Protein AF-A0A7K4CXA3-F1 (afdb_monomer)

Secondary structure (DSSP, 8-state):
-----------SHHHHHHS-HHHHHHHHHHHTTPPPPHHHHHHHHHHHHHHT--IIIIIHHHHTTSTT--HHHHHHHHHHHHHTTPPPPPHHHHHHTT---S--S-S----S------

Foldseek 3Di:
DPQQQAQPPPPDPVVLVLDWVLLNVLLVCLVVQHDDDPLSLLLNLLVCVVLRHRLLPPSLSSNPSHPPDDNVVSSVSSCVSNVVSPHHDDPVVCVVVVSHPPDTPDPDDDPPDRPRPD

Solvent-accessible surface area (backbone atoms only — not comparable to full-atom values): 7284 Å² total; per-residue (Å²): 124,85,71,71,70,69,43,84,67,69,95,45,75,74,52,47,75,71,46,57,58,44,54,41,50,51,55,50,34,27,76,69,33,41,84,71,53,72,68,53,50,52,36,51,50,19,40,43,47,73,76,26,42,46,62,77,63,60,51,44,60,47,45,63,51,25,87,83,57,45,73,72,59,50,51,51,53,50,47,50,40,58,75,68,59,47,72,48,74,53,72,69,56,30,49,77,68,69,54,44,83,83,77,61,97,65,96,73,92,72,86,91,74,77,82,78,80,127

Radius of gyration: 13.85 Å; Cα contacts (8 Å, |Δi|>4): 117; chains: 1; bounding box: 33×38×26 Å

Structure (mmCIF, N/CA/C/O backbone):
data_AF-A0A7K4CXA3-F1
#
_entry.id   AF-A0A7K4CXA3-F1
#
loop_
_atom_site.group_PDB
_atom_site.id
_atom_site.type_symbol
_atom_site.label_atom_id
_atom_site.label_alt_id
_atom_site.label_comp_id
_atom_site.label_asym_id
_atom_site.label_entity_id
_atom_site.label_seq_id
_atom_site.pdbx_PDB_ins_code
_atom_site.Cartn_x
_atom_site.Cartn_y
_atom_site.Cartn_z
_atom_site.occupancy
_atom_site.B_iso_or_equiv
_atom_site.auth_seq_id
_atom_site.auth_comp_id
_atom_site.auth_asym_id
_atom_site.auth_atom_id
_atom_site.pdbx_PDB_model_num
ATOM 1 N N . PHE A 1 1 ? 1.269 -24.468 4.845 1.00 37.50 1 PHE A N 1
ATOM 2 C CA . PHE A 1 1 ? 0.328 -24.097 5.929 1.00 37.50 1 PHE A CA 1
ATOM 3 C C . PHE A 1 1 ? -0.925 -23.542 5.283 1.00 37.50 1 PHE A C 1
ATOM 5 O O . PHE A 1 1 ? -0.758 -22.999 4.196 1.00 37.50 1 PHE A O 1
ATOM 12 N N . PRO A 1 2 ? -2.142 -23.773 5.823 1.00 31.55 2 PRO A N 1
ATOM 13 C CA . PRO A 1 2 ? -3.367 -23.499 5.078 1.00 31.55 2 PRO A CA 1
ATOM 14 C C . PRO A 1 2 ? -3.312 -22.049 4.619 1.00 31.55 2 PRO A C 1
ATOM 16 O O . PRO A 1 2 ? -3.103 -21.160 5.446 1.00 31.55 2 PRO A O 1
ATOM 19 N N . ALA A 1 3 ? -3.367 -21.855 3.299 1.00 38.44 3 ALA A N 1
ATOM 20 C CA . ALA A 1 3 ? -3.387 -20.535 2.698 1.00 38.44 3 ALA A CA 1
ATOM 21 C C . ALA A 1 3 ? -4.431 -19.723 3.465 1.00 38.44 3 ALA A C 1
ATOM 23 O O . ALA A 1 3 ? -5.550 -20.211 3.663 1.00 38.44 3 ALA A O 1
ATOM 24 N N . ALA A 1 4 ? -4.046 -18.543 3.965 1.00 38.09 4 ALA A N 1
ATOM 25 C CA . ALA A 1 4 ? -5.027 -17.598 4.477 1.00 38.09 4 ALA A CA 1
ATOM 26 C C . ALA A 1 4 ? -6.167 -17.540 3.446 1.00 38.09 4 ALA A C 1
ATOM 28 O O . ALA A 1 4 ? -5.862 -17.581 2.250 1.00 38.09 4 ALA A O 1
ATOM 29 N N . PRO A 1 5 ? -7.444 -17.579 3.874 1.00 36.78 5 PRO A N 1
ATOM 30 C CA . PRO A 1 5 ? -8.566 -17.684 2.951 1.00 36.78 5 PRO A CA 1
ATOM 31 C C . PRO A 1 5 ? -8.376 -16.644 1.852 1.00 36.78 5 PRO A C 1
ATOM 33 O O . PRO A 1 5 ? -8.318 -15.454 2.153 1.00 36.78 5 PRO A O 1
ATOM 36 N N . ARG A 1 6 ? -8.170 -17.123 0.619 1.00 43.09 6 ARG A N 1
ATOM 37 C CA . ARG A 1 6 ? -7.862 -16.289 -0.541 1.00 43.09 6 ARG A CA 1
ATOM 38 C C . ARG A 1 6 ? -9.089 -15.435 -0.795 1.00 43.09 6 ARG A C 1
ATOM 40 O O . ARG A 1 6 ? -10.058 -15.909 -1.384 1.00 43.09 6 ARG A O 1
ATOM 47 N N . VAL A 1 7 ? -9.096 -14.208 -0.289 1.00 45.50 7 VAL A N 1
ATOM 48 C CA . VAL A 1 7 ? -10.134 -13.265 -0.673 1.00 45.50 7 VAL A CA 1
ATOM 49 C C . VAL A 1 7 ? -9.730 -12.779 -2.055 1.00 45.50 7 VAL A C 1
ATOM 51 O O . VAL A 1 7 ? -8.779 -12.014 -2.197 1.00 45.50 7 VAL A O 1
ATOM 54 N N . ALA A 1 8 ? -10.436 -13.251 -3.080 1.00 45.94 8 ALA A N 1
ATOM 55 C CA . ALA A 1 8 ? -10.416 -12.626 -4.392 1.00 45.94 8 ALA A CA 1
ATOM 56 C C . ALA A 1 8 ? -11.136 -11.276 -4.266 1.00 45.94 8 ALA A C 1
ATOM 58 O O . ALA A 1 8 ? -12.315 -11.151 -4.588 1.00 45.94 8 ALA A O 1
ATOM 59 N N . VAL A 1 9 ? -10.462 -10.277 -3.692 1.00 51.72 9 VAL A N 1
ATOM 60 C CA . VAL A 1 9 ? -10.944 -8.902 -3.782 1.00 51.72 9 VAL A CA 1
ATOM 61 C C . VAL A 1 9 ? -10.686 -8.481 -5.220 1.00 51.72 9 VAL A C 1
ATOM 63 O O . VAL A 1 9 ? -9.547 -8.543 -5.679 1.00 51.72 9 VAL A O 1
ATOM 66 N N . ALA A 1 10 ? -11.747 -8.136 -5.945 1.00 53.78 10 ALA A N 1
ATOM 67 C CA . ALA A 1 10 ? -11.623 -7.646 -7.305 1.00 53.78 10 ALA A CA 1
ATOM 68 C C . ALA A 1 10 ? -10.679 -6.434 -7.309 1.00 53.78 10 ALA A C 1
ATOM 70 O O . ALA A 1 10 ? -10.907 -5.450 -6.598 1.00 53.78 10 ALA A O 1
ATOM 71 N N . ASP A 1 11 ? -9.587 -6.550 -8.064 1.00 60.84 11 ASP A N 1
ATOM 72 C CA . ASP A 1 11 ? -8.535 -5.541 -8.152 1.00 60.84 11 ASP A CA 1
ATOM 73 C C . ASP A 1 11 ? -8.946 -4.413 -9.111 1.00 60.84 11 ASP A C 1
ATOM 75 O O . ASP A 1 11 ? -8.323 -4.169 -10.142 1.00 60.84 11 ASP A O 1
ATOM 79 N N . ASP A 1 12 ? -10.088 -3.792 -8.816 1.00 62.03 12 ASP A N 1
ATOM 80 C CA . ASP A 1 12 ? -10.738 -2.793 -9.654 1.00 62.03 12 ASP A CA 1
ATOM 81 C C . ASP A 1 12 ? -10.868 -1.428 -8.957 1.00 62.03 12 ASP A C 1
ATOM 83 O O . ASP A 1 12 ? -10.724 -1.271 -7.740 1.00 62.03 12 ASP A O 1
ATOM 87 N N . ILE A 1 13 ? -11.153 -0.405 -9.766 1.00 57.62 13 ILE A N 1
ATOM 88 C CA . ILE A 1 13 ? -11.287 0.988 -9.320 1.00 57.62 13 ILE A CA 1
ATOM 89 C C . ILE A 1 13 ? -12.401 1.152 -8.270 1.00 57.62 13 ILE A C 1
ATOM 91 O O . ILE A 1 13 ? -12.294 2.020 -7.400 1.00 57.62 13 ILE A O 1
ATOM 95 N N . ALA A 1 14 ? -13.465 0.342 -8.307 1.00 60.78 14 ALA A N 1
ATOM 96 C CA . ALA A 1 14 ? -14.557 0.447 -7.340 1.00 60.78 14 ALA A CA 1
ATOM 97 C C . ALA A 1 14 ? -14.100 0.016 -5.937 1.00 60.78 14 ALA A C 1
ATOM 99 O O . ALA A 1 14 ? -14.485 0.645 -4.945 1.00 60.78 14 ALA A O 1
ATOM 100 N N . THR A 1 15 ? -13.209 -0.973 -5.851 1.00 63.62 15 THR A N 1
ATOM 101 C CA . THR A 1 15 ? -12.567 -1.385 -4.596 1.00 63.62 15 THR A CA 1
ATOM 102 C C . THR A 1 15 ? -11.716 -0.267 -3.985 1.00 63.62 15 THR A C 1
ATOM 104 O O . THR A 1 15 ? -11.771 -0.043 -2.772 1.00 63.62 15 THR A O 1
ATOM 107 N N . TYR A 1 16 ? -10.993 0.509 -4.797 1.00 64.56 16 TYR A N 1
ATOM 108 C CA . TYR A 1 16 ? -10.158 1.613 -4.304 1.00 64.56 16 TYR A CA 1
ATOM 109 C C . TYR A 1 16 ? -10.945 2.715 -3.592 1.00 64.56 16 TYR A C 1
ATOM 111 O O . TYR A 1 16 ? -10.478 3.247 -2.583 1.00 64.56 1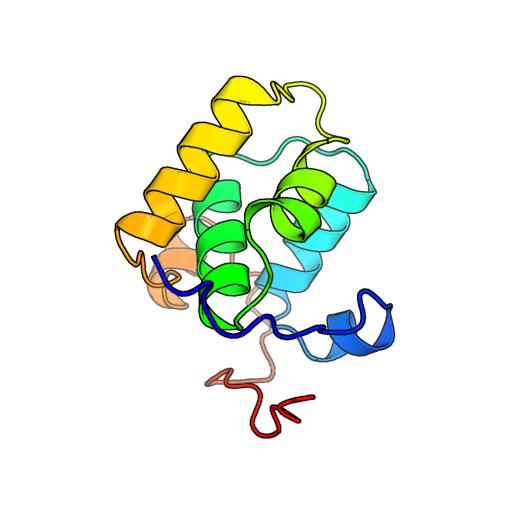6 TYR A O 1
ATOM 119 N N . PHE A 1 17 ? -12.151 3.038 -4.067 1.00 65.69 17 PHE A N 1
ATOM 120 C CA . PHE A 1 17 ? -13.016 4.031 -3.418 1.00 65.69 17 PHE A CA 1
ATOM 121 C C . PHE A 1 17 ? -13.553 3.570 -2.060 1.00 65.69 17 PHE A C 1
ATOM 123 O O . PHE A 1 17 ? -14.012 4.393 -1.263 1.00 65.69 17 PHE A O 1
ATOM 130 N N . MET A 1 18 ? -13.492 2.269 -1.772 1.00 71.75 18 MET A N 1
ATOM 131 C CA . MET A 1 18 ? -13.847 1.747 -0.459 1.00 71.75 18 MET A CA 1
ATOM 132 C C . MET A 1 18 ? -12.707 1.904 0.549 1.00 71.75 18 MET A C 1
ATOM 134 O O . MET A 1 18 ? -12.984 1.950 1.748 1.00 71.75 18 MET A O 1
ATOM 138 N N . PHE A 1 19 ? -11.453 2.025 0.104 1.00 78.69 19 PHE A N 1
ATOM 139 C CA . PHE A 1 19 ? -10.303 2.092 0.998 1.00 78.69 19 PHE A CA 1
ATOM 140 C C . PHE A 1 19 ? -10.145 3.434 1.719 1.00 78.69 19 PHE A C 1
ATOM 142 O O . PHE A 1 19 ? -10.594 4.481 1.247 1.00 78.69 19 PHE A O 1
ATOM 149 N N . PRO A 1 20 ? -9.471 3.436 2.887 1.00 85.06 20 PRO A N 1
ATOM 150 C CA . PRO A 1 20 ? -9.026 4.671 3.512 1.00 85.06 20 PRO A CA 1
ATOM 151 C C . PRO A 1 20 ? -8.181 5.505 2.537 1.00 85.06 20 PRO A C 1
ATOM 153 O O . PRO A 1 20 ? -7.372 4.942 1.796 1.00 85.06 20 PRO A O 1
ATOM 156 N N . PRO A 1 21 ? -8.269 6.844 2.585 1.00 86.62 21 PRO A N 1
ATOM 157 C CA . PRO A 1 21 ? -7.549 7.708 1.653 1.00 86.62 21 PRO A CA 1
ATOM 158 C C . PRO A 1 21 ? -6.027 7.548 1.756 1.00 86.62 21 PRO A C 1
ATOM 160 O O . PRO A 1 21 ? -5.339 7.691 0.757 1.00 86.62 21 PRO A O 1
ATOM 163 N N . CYS A 1 22 ? -5.488 7.191 2.929 1.00 88.75 22 CYS A N 1
ATOM 164 C CA . CYS A 1 22 ? -4.065 6.869 3.072 1.00 88.75 22 CYS A CA 1
ATOM 165 C C . CYS A 1 22 ? -3.649 5.643 2.248 1.00 88.75 22 CYS A C 1
ATOM 167 O O . CYS A 1 22 ? -2.569 5.639 1.679 1.00 88.75 22 CYS A O 1
ATOM 169 N N . VAL A 1 23 ? -4.500 4.619 2.150 1.00 87.81 23 VAL A N 1
ATOM 170 C CA . VAL A 1 23 ? -4.225 3.435 1.325 1.00 87.81 23 VAL A CA 1
ATOM 171 C C . VAL A 1 23 ? -4.410 3.769 -0.150 1.00 87.81 23 VAL A C 1
ATOM 173 O O . VAL A 1 23 ? -3.556 3.418 -0.951 1.00 87.81 23 VAL A O 1
ATOM 176 N N . ALA A 1 24 ? -5.467 4.505 -0.504 1.00 85.31 24 ALA A N 1
ATOM 177 C CA . ALA A 1 24 ? -5.712 4.918 -1.886 1.00 85.31 24 ALA A CA 1
ATOM 178 C C . ALA A 1 24 ? -4.556 5.757 -2.465 1.00 85.31 24 ALA A C 1
ATOM 180 O O . ALA A 1 24 ? -4.174 5.562 -3.615 1.00 85.31 24 ALA A O 1
ATOM 181 N N . VAL A 1 25 ? -3.963 6.650 -1.661 1.00 88.19 25 VAL A N 1
ATOM 182 C CA . VAL A 1 25 ? -2.773 7.417 -2.061 1.00 88.19 25 VAL A CA 1
ATOM 183 C C . VAL A 1 25 ? -1.597 6.487 -2.356 1.00 88.19 25 VAL A C 1
ATOM 185 O O . VAL A 1 25 ? -1.018 6.594 -3.432 1.00 88.19 25 VAL A O 1
ATOM 188 N N . LEU A 1 26 ? -1.290 5.548 -1.452 1.00 89.19 26 LEU A N 1
ATOM 189 C CA . LEU A 1 26 ? -0.179 4.605 -1.629 1.00 89.19 26 LEU A CA 1
ATOM 190 C C . LEU A 1 26 ? -0.381 3.682 -2.832 1.00 89.19 26 LEU A C 1
ATOM 192 O O . LEU A 1 26 ? 0.547 3.488 -3.607 1.00 89.19 26 LEU A O 1
ATOM 196 N N . MET A 1 27 ? -1.597 3.169 -3.033 1.00 86.38 27 MET A N 1
ATOM 197 C CA . MET A 1 27 ? -1.937 2.379 -4.221 1.00 86.38 27 MET A CA 1
ATOM 198 C C . MET A 1 27 ? -1.756 3.203 -5.499 1.00 86.38 27 MET A C 1
ATOM 200 O O . MET A 1 27 ? -1.173 2.724 -6.464 1.00 86.38 27 MET A O 1
ATOM 204 N N . GLY A 1 28 ? -2.166 4.474 -5.483 1.00 85.06 28 GLY A N 1
ATOM 205 C CA . GLY A 1 28 ? -1.925 5.383 -6.598 1.00 85.06 28 GLY A CA 1
ATOM 206 C C . GLY A 1 28 ? -0.435 5.634 -6.861 1.00 85.06 28 GLY A C 1
ATOM 207 O O . GLY A 1 28 ? -0.046 5.756 -8.017 1.00 85.06 28 GLY A O 1
ATOM 208 N N . CYS A 1 29 ? 0.399 5.721 -5.821 1.00 87.31 29 CYS A N 1
ATOM 209 C CA . CYS A 1 29 ? 1.857 5.815 -5.960 1.00 87.31 29 CYS A CA 1
ATOM 210 C C . CYS A 1 29 ? 2.433 4.554 -6.621 1.00 87.31 29 CYS A C 1
ATOM 212 O O . CYS A 1 29 ? 3.194 4.680 -7.578 1.00 87.31 29 CYS A O 1
ATOM 214 N N . CYS A 1 30 ? 2.006 3.360 -6.189 1.00 86.56 30 CYS A N 1
ATOM 215 C CA . CYS A 1 30 ? 2.374 2.095 -6.832 1.00 86.56 30 CYS A CA 1
ATOM 216 C C . CYS A 1 30 ? 2.005 2.090 -8.324 1.00 86.56 30 CYS A C 1
ATOM 218 O O . CYS A 1 30 ? 2.840 1.768 -9.165 1.00 86.56 30 CYS A O 1
ATOM 220 N N . ASP A 1 31 ? 0.782 2.514 -8.657 1.00 84.06 31 ASP A N 1
ATOM 221 C CA . ASP A 1 31 ? 0.271 2.538 -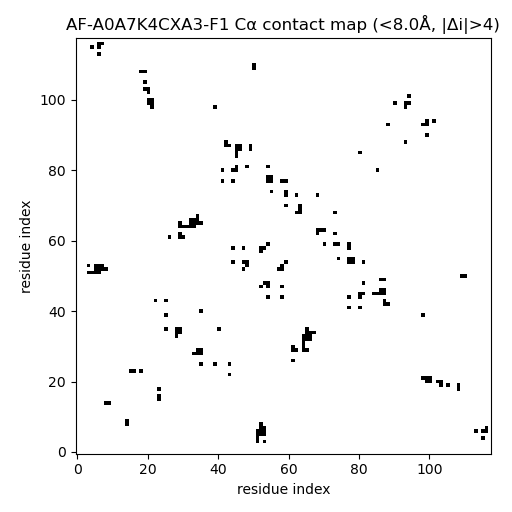10.037 1.00 84.06 31 ASP A CA 1
ATOM 222 C C . ASP A 1 31 ? 1.028 3.528 -10.938 1.00 84.06 31 ASP A C 1
ATOM 224 O O . ASP A 1 31 ? 1.109 3.340 -12.151 1.00 84.06 31 ASP A O 1
ATOM 228 N N . ARG A 1 32 ? 1.607 4.582 -10.352 1.00 86.19 32 ARG A N 1
ATOM 229 C CA . ARG A 1 32 ? 2.464 5.547 -11.057 1.00 86.19 32 ARG A CA 1
ATOM 230 C C . ARG A 1 32 ? 3.935 5.124 -11.113 1.00 86.19 32 ARG A C 1
ATOM 232 O O . ARG A 1 32 ? 4.727 5.835 -11.729 1.00 86.19 32 ARG A O 1
ATOM 239 N N . GLY A 1 33 ? 4.307 4.004 -10.490 1.00 87.06 33 GLY A N 1
ATOM 240 C CA . GLY A 1 33 ? 5.702 3.577 -10.365 1.00 87.06 33 GLY A CA 1
ATOM 241 C C . GLY A 1 33 ? 6.539 4.513 -9.487 1.00 87.06 33 GLY A C 1
ATOM 242 O O . GLY A 1 33 ? 7.739 4.672 -9.703 1.00 87.06 33 GLY A O 1
ATOM 243 N N . GLU A 1 34 ? 5.910 5.185 -8.520 1.00 88.12 34 GLU A N 1
ATOM 244 C CA . GLU A 1 34 ? 6.613 6.038 -7.564 1.00 88.12 34 GLU A CA 1
ATOM 245 C C . GLU A 1 34 ? 7.317 5.192 -6.498 1.00 88.12 34 GLU A C 1
ATOM 247 O O . GLU A 1 34 ? 6.864 4.111 -6.117 1.00 88.12 34 GLU A O 1
ATOM 252 N N . HIS A 1 35 ? 8.438 5.705 -5.992 1.00 88.38 35 HIS A N 1
ATOM 253 C CA . HIS A 1 35 ? 9.143 5.085 -4.880 1.00 88.38 35 HIS A CA 1
ATOM 254 C C . HIS A 1 35 ? 8.310 5.201 -3.598 1.00 88.38 35 HIS A C 1
ATOM 256 O O . HIS A 1 35 ? 7.926 6.305 -3.213 1.00 88.38 35 HIS A O 1
ATOM 262 N N . LEU A 1 36 ? 8.078 4.069 -2.929 1.00 88.69 36 LEU A N 1
ATOM 263 C CA . LEU A 1 36 ? 7.540 4.038 -1.572 1.00 88.69 36 LEU A CA 1
ATOM 264 C C . LEU A 1 36 ? 8.650 3.793 -0.554 1.00 88.69 36 LEU A C 1
ATOM 266 O O . LEU A 1 36 ? 9.473 2.887 -0.716 1.00 88.69 36 LEU A O 1
ATOM 270 N N . GLU A 1 37 ? 8.610 4.537 0.543 1.00 90.12 37 GLU A N 1
ATOM 271 C CA . GLU A 1 37 ? 9.488 4.342 1.689 1.00 90.12 37 GLU A CA 1
ATOM 272 C C . GLU A 1 37 ? 9.194 3.014 2.403 1.00 90.12 37 GLU A C 1
ATOM 274 O O . GLU A 1 37 ? 8.094 2.454 2.332 1.00 90.12 37 GLU A O 1
ATOM 279 N N . HIS A 1 38 ? 10.173 2.509 3.158 1.00 87.88 38 HIS A N 1
ATOM 280 C CA . HIS A 1 38 ? 10.045 1.237 3.881 1.00 87.88 38 HIS A CA 1
ATOM 281 C C . HIS A 1 38 ? 8.770 1.171 4.741 1.00 87.88 38 HIS A C 1
ATOM 283 O O . HIS A 1 38 ? 8.039 0.178 4.728 1.00 87.88 38 HIS A O 1
ATOM 289 N N . ASP A 1 39 ? 8.463 2.249 5.465 1.00 88.88 39 ASP A N 1
ATOM 290 C CA . ASP 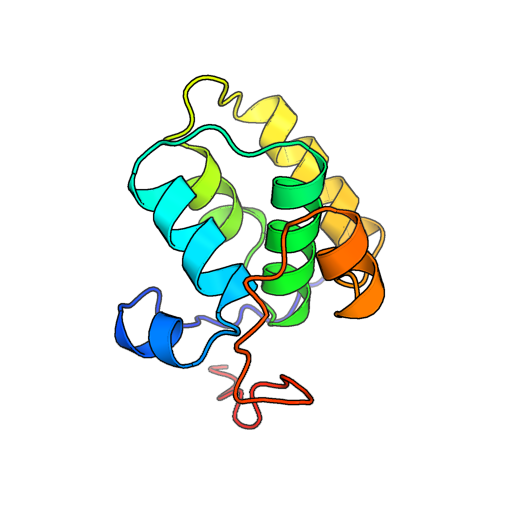A 1 39 ? 7.274 2.313 6.307 1.00 88.88 39 ASP A CA 1
ATOM 291 C C . ASP A 1 39 ? 5.961 2.297 5.506 1.00 88.88 39 ASP A C 1
ATOM 293 O O . ASP A 1 39 ? 4.961 1.719 5.949 1.00 88.88 39 ASP A O 1
ATOM 297 N N . GLU A 1 40 ? 5.947 2.879 4.317 1.00 90.81 40 GLU A N 1
ATOM 298 C CA . GLU A 1 40 ? 4.776 2.878 3.444 1.00 90.81 40 GLU A CA 1
ATOM 299 C C . GLU A 1 40 ? 4.505 1.470 2.919 1.00 90.81 40 GLU A C 1
ATOM 301 O O . GLU A 1 40 ? 3.377 0.981 3.023 1.00 90.81 40 GLU A O 1
ATOM 306 N N . ARG A 1 41 ? 5.557 0.765 2.484 1.00 89.12 41 ARG A N 1
ATOM 307 C CA . ARG A 1 41 ? 5.475 -0.634 2.032 1.00 89.12 41 ARG A CA 1
ATOM 308 C C . ARG A 1 41 ? 4.973 -1.557 3.134 1.00 89.12 41 ARG A C 1
ATOM 310 O O . ARG A 1 41 ? 4.052 -2.343 2.912 1.00 89.12 41 ARG A O 1
ATOM 317 N N . VAL A 1 42 ? 5.525 -1.432 4.344 1.00 88.81 42 VAL A N 1
ATOM 318 C CA . VAL A 1 42 ? 5.102 -2.238 5.500 1.00 88.81 42 VAL A CA 1
ATOM 319 C C . VAL A 1 42 ? 3.646 -1.956 5.863 1.00 88.81 42 VAL A C 1
ATOM 321 O O . VAL A 1 42 ? 2.883 -2.883 6.151 1.00 88.81 42 VAL A O 1
ATOM 324 N N . TYR A 1 43 ? 3.233 -0.686 5.853 1.00 90.75 43 TYR A N 1
ATOM 325 C CA . TYR A 1 43 ? 1.848 -0.323 6.134 1.00 90.75 43 TYR A CA 1
ATOM 326 C C . TYR A 1 43 ? 0.892 -0.876 5.073 1.00 90.75 43 TYR A C 1
ATOM 328 O O . TYR A 1 43 ? -0.106 -1.498 5.436 1.00 90.75 43 TYR A O 1
ATOM 336 N N . LEU A 1 44 ? 1.216 -0.708 3.791 1.00 89.25 44 LEU A N 1
ATOM 337 C CA . LEU A 1 44 ? 0.385 -1.169 2.686 1.00 89.25 44 LEU A CA 1
ATOM 338 C C . LEU A 1 44 ? 0.242 -2.696 2.692 1.00 89.25 44 LEU A C 1
ATOM 340 O O . LEU A 1 44 ? -0.875 -3.211 2.711 1.00 89.25 44 LEU A O 1
ATOM 344 N N . ALA A 1 45 ? 1.359 -3.421 2.792 1.00 88.25 45 ALA A N 1
ATOM 345 C CA . ALA A 1 45 ? 1.354 -4.880 2.824 1.00 88.25 45 ALA A CA 1
ATOM 346 C C . ALA A 1 45 ? 0.607 -5.433 4.051 1.00 88.25 45 ALA A C 1
ATOM 348 O O . ALA A 1 45 ? -0.195 -6.357 3.922 1.00 88.25 45 ALA A O 1
ATOM 349 N N . SER A 1 46 ? 0.808 -4.851 5.241 1.00 87.75 46 SER A N 1
ATOM 350 C CA . SER A 1 46 ? 0.076 -5.276 6.447 1.00 87.75 46 SER A CA 1
ATOM 351 C C . SER A 1 46 ? -1.421 -4.959 6.380 1.00 87.75 46 SER A C 1
ATOM 353 O O . SER A 1 46 ? -2.229 -5.739 6.885 1.00 87.75 46 SER A O 1
ATOM 355 N N . PHE A 1 47 ? -1.809 -3.852 5.742 1.00 87.00 47 PHE A N 1
ATOM 356 C CA . PHE A 1 47 ? -3.211 -3.511 5.505 1.00 87.00 47 PHE A CA 1
ATOM 357 C C . PHE A 1 47 ? -3.874 -4.508 4.548 1.00 87.00 47 PHE A C 1
ATOM 359 O O . PHE A 1 47 ? -4.891 -5.105 4.897 1.00 87.00 47 PHE A O 1
ATOM 366 N N . MET A 1 48 ? -3.267 -4.751 3.385 1.00 82.25 48 MET A N 1
ATOM 367 C CA . MET A 1 48 ? -3.784 -5.690 2.381 1.00 82.25 48 MET A CA 1
ATOM 368 C C . MET A 1 48 ? -3.883 -7.114 2.948 1.00 82.25 48 MET A C 1
ATOM 370 O O . MET A 1 48 ? -4.916 -7.774 2.809 1.00 82.25 48 MET A O 1
ATOM 374 N N . ALA A 1 49 ? -2.863 -7.558 3.690 1.00 82.00 49 ALA A N 1
ATOM 375 C CA . ALA A 1 49 ? -2.885 -8.846 4.378 1.00 82.00 49 ALA A CA 1
ATOM 376 C C . ALA A 1 49 ? -4.008 -8.937 5.430 1.00 82.00 49 ALA A C 1
ATOM 378 O O . ALA A 1 49 ? -4.669 -9.970 5.539 1.00 82.00 49 ALA A O 1
ATOM 379 N N . ALA A 1 50 ? -4.271 -7.863 6.186 1.00 81.00 50 ALA A N 1
ATOM 380 C CA . ALA A 1 50 ? -5.370 -7.824 7.157 1.00 81.00 50 ALA A CA 1
ATOM 381 C C . ALA A 1 50 ? -6.757 -7.890 6.487 1.00 81.00 50 ALA A C 1
ATOM 383 O O . ALA A 1 50 ? -7.688 -8.494 7.036 1.00 81.00 50 ALA A O 1
ATOM 384 N N . GLU A 1 51 ? -6.893 -7.324 5.286 1.00 75.31 51 GLU A N 1
ATOM 385 C CA . GLU A 1 51 ? -8.109 -7.443 4.476 1.00 75.31 51 GLU A CA 1
ATOM 386 C C . GLU A 1 51 ? -8.266 -8.836 3.840 1.00 75.31 51 GLU A C 1
ATOM 388 O O . GLU A 1 51 ? -9.390 -9.257 3.549 1.00 75.31 51 GLU A O 1
ATOM 393 N N . GLY A 1 52 ? -7.190 -9.623 3.776 1.00 73.25 52 GLY A N 1
ATOM 394 C CA . GLY A 1 52 ? -7.189 -11.006 3.286 1.00 73.25 52 GLY A CA 1
ATOM 395 C C . GLY A 1 52 ? -6.747 -11.146 1.831 1.00 73.25 52 GLY A C 1
ATOM 396 O O . GLY A 1 52 ? -7.079 -12.142 1.192 1.00 73.25 52 GLY A O 1
ATOM 397 N N . TRP A 1 53 ? -6.029 -10.147 1.314 1.00 74.00 53 TRP A N 1
ATOM 398 C CA . TRP A 1 53 ? -5.422 -10.195 -0.011 1.00 74.00 53 TRP A CA 1
ATOM 399 C C . TRP A 1 53 ? -4.315 -11.250 -0.047 1.00 74.00 53 TRP A C 1
ATOM 401 O O . TRP A 1 53 ? -3.623 -11.461 0.955 1.00 74.00 53 TRP A O 1
ATOM 411 N N . ASP A 1 54 ? -4.136 -11.888 -1.205 1.00 70.62 54 ASP A N 1
ATOM 412 C CA . ASP A 1 54 ? -3.039 -12.832 -1.401 1.00 70.62 54 ASP A CA 1
ATOM 413 C C . ASP A 1 54 ? -1.690 -12.080 -1.392 1.00 70.62 54 ASP A C 1
ATOM 415 O O . ASP A 1 54 ? -1.499 -11.155 -2.196 1.00 70.62 54 ASP A O 1
ATOM 419 N N . PRO A 1 55 ? -0.756 -12.438 -0.491 1.00 67.06 55 PRO A N 1
ATOM 420 C CA . PRO A 1 55 ? 0.521 -11.751 -0.392 1.00 67.06 55 PRO A CA 1
ATOM 421 C C . PRO A 1 55 ? 1.466 -11.975 -1.567 1.00 67.06 55 PRO A C 1
ATOM 423 O O . PRO A 1 55 ? 2.249 -11.083 -1.883 1.00 67.06 55 PRO A O 1
ATOM 426 N N . GLU A 1 56 ? 1.441 -13.151 -2.185 1.00 64.19 56 GLU A N 1
ATOM 427 C CA . GLU A 1 56 ? 2.399 -13.494 -3.239 1.00 64.19 56 GLU A CA 1
ATOM 428 C C . G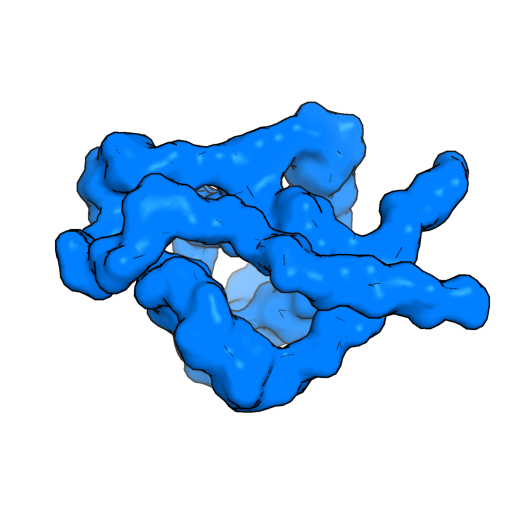LU A 1 56 ? 1.946 -12.956 -4.592 1.00 64.19 56 GLU A C 1
ATOM 430 O O . GLU A 1 56 ? 2.770 -12.468 -5.359 1.00 64.19 56 GLU A O 1
ATOM 435 N N . GLU A 1 57 ? 0.645 -12.981 -4.885 1.00 67.31 57 GLU A N 1
ATOM 436 C CA . GLU A 1 57 ? 0.163 -12.470 -6.170 1.00 67.31 57 GLU A CA 1
ATOM 437 C C . GLU A 1 57 ? -0.130 -10.974 -6.139 1.00 67.31 57 GLU A C 1
ATOM 439 O O . GLU A 1 57 ? 0.392 -10.222 -6.961 1.00 67.31 57 GLU A O 1
ATOM 444 N N . VAL A 1 58 ? -0.981 -10.516 -5.222 1.00 67.62 58 VAL A N 1
ATOM 445 C CA . VAL A 1 58 ? -1.565 -9.179 -5.376 1.00 67.62 58 VAL A CA 1
ATOM 446 C C . VAL A 1 58 ? -0.672 -8.113 -4.760 1.00 67.62 58 VAL A C 1
ATOM 448 O O . VAL A 1 58 ? -0.473 -7.058 -5.355 1.00 67.62 58 VAL A O 1
ATOM 451 N N . ILE A 1 59 ? -0.078 -8.392 -3.599 1.00 71.44 59 ILE A N 1
ATOM 452 C CA . ILE A 1 59 ? 0.813 -7.438 -2.929 1.00 71.44 59 ILE A CA 1
ATOM 453 C C . ILE A 1 59 ? 2.116 -7.261 -3.727 1.00 71.44 59 ILE A C 1
ATOM 455 O O . ILE A 1 59 ? 2.551 -6.130 -3.933 1.00 71.44 59 ILE A O 1
ATOM 459 N N . MET A 1 60 ? 2.721 -8.347 -4.228 1.00 78.44 60 MET A N 1
ATOM 460 C CA . MET A 1 60 ? 3.968 -8.257 -5.002 1.00 78.44 60 MET A CA 1
ATOM 461 C C . MET A 1 60 ? 3.802 -7.512 -6.329 1.00 78.44 60 MET A C 1
ATOM 463 O O . MET A 1 60 ? 4.665 -6.695 -6.651 1.00 78.44 60 MET A O 1
ATOM 467 N N . ARG A 1 61 ? 2.691 -7.720 -7.053 1.00 80.62 61 ARG A N 1
ATOM 468 C CA . ARG A 1 61 ? 2.394 -6.984 -8.297 1.00 80.62 61 ARG A CA 1
ATOM 469 C C . ARG A 1 61 ? 2.343 -5.474 -8.093 1.00 80.62 61 ARG A C 1
ATOM 471 O O . ARG A 1 61 ? 2.680 -4.724 -8.992 1.00 80.62 61 ARG A O 1
ATOM 478 N N . ARG A 1 62 ? 1.981 -4.990 -6.901 1.00 79.12 62 ARG A N 1
ATOM 479 C CA . ARG A 1 62 ? 1.974 -3.539 -6.636 1.00 79.12 62 ARG A CA 1
ATOM 480 C C . ARG A 1 62 ? 3.366 -2.949 -6.503 1.00 79.12 62 ARG A C 1
ATOM 482 O O . ARG A 1 62 ? 3.561 -1.775 -6.794 1.00 79.12 62 ARG A O 1
ATOM 489 N N . PHE A 1 63 ? 4.328 -3.753 -6.077 1.00 84.69 63 PHE A N 1
ATOM 490 C CA . PHE A 1 63 ? 5.705 -3.308 -5.924 1.00 84.69 63 PHE A CA 1
ATOM 491 C C . PHE A 1 63 ? 6.521 -3.463 -7.213 1.00 84.69 63 PHE A C 1
ATOM 493 O O . PHE A 1 63 ? 7.571 -2.841 -7.316 1.00 84.69 63 PHE A O 1
ATOM 500 N N . GLU A 1 64 ? 6.040 -4.225 -8.204 1.00 85.75 64 GLU A N 1
ATOM 501 C CA . GLU A 1 64 ? 6.785 -4.544 -9.435 1.00 85.75 64 GLU A CA 1
ATOM 502 C C . GLU A 1 64 ? 7.100 -3.325 -10.314 1.00 85.75 64 GLU A C 1
ATOM 504 O O . GLU A 1 64 ? 8.074 -3.330 -11.062 1.00 85.75 64 GLU A O 1
ATOM 509 N N . HIS A 1 65 ? 6.291 -2.269 -10.211 1.00 84.31 65 HIS A N 1
ATOM 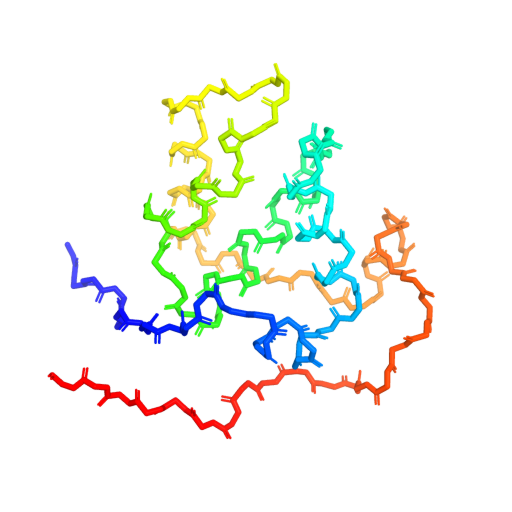510 C CA . HIS A 1 65 ? 6.466 -1.032 -10.974 1.00 84.31 65 HIS A CA 1
ATOM 511 C C . HIS A 1 65 ? 7.418 -0.032 -10.307 1.00 84.31 65 HIS A C 1
ATOM 513 O O . HIS A 1 65 ? 7.658 1.042 -10.857 1.00 84.31 65 HIS A O 1
ATOM 519 N N . MET A 1 66 ? 7.952 -0.352 -9.126 1.00 86.31 66 MET A N 1
ATOM 520 C CA . MET A 1 66 ? 8.832 0.557 -8.397 1.00 86.31 6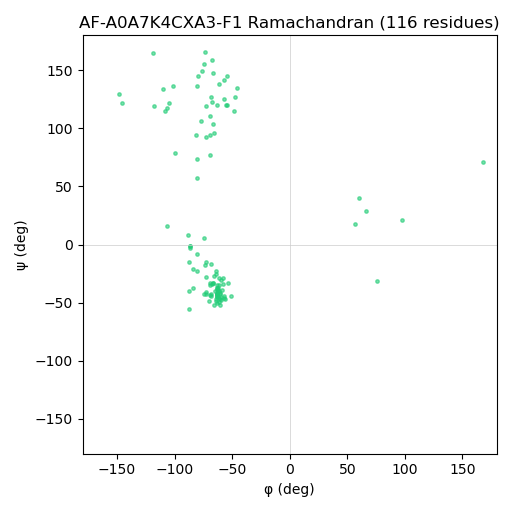6 MET A CA 1
ATOM 521 C C . MET A 1 66 ? 10.256 0.532 -8.958 1.00 86.31 66 MET A C 1
ATOM 523 O O . MET A 1 66 ? 10.747 -0.525 -9.360 1.00 86.31 66 MET A O 1
ATOM 527 N N . PRO A 1 67 ? 10.958 1.678 -8.956 1.00 84.25 67 PRO A N 1
ATOM 528 C CA . PRO A 1 67 ? 12.287 1.795 -9.559 1.00 84.25 67 PRO A CA 1
ATOM 529 C C . PRO A 1 67 ? 13.351 0.920 -8.878 1.00 84.25 67 PRO A C 1
ATOM 531 O O . PRO A 1 67 ? 14.366 0.599 -9.491 1.00 84.25 67 PRO A O 1
ATOM 534 N N . ASP A 1 68 ? 13.129 0.544 -7.620 1.00 86.06 68 ASP A N 1
ATOM 535 C CA . ASP A 1 68 ? 14.015 -0.252 -6.770 1.00 86.06 68 ASP A CA 1
ATOM 536 C C . ASP A 1 68 ? 13.511 -1.692 -6.556 1.00 86.06 68 ASP A C 1
ATOM 538 O O . ASP A 1 68 ? 13.955 -2.377 -5.633 1.00 86.06 68 ASP A O 1
ATOM 542 N N . TYR A 1 69 ? 12.565 -2.157 -7.376 1.00 87.56 69 TYR A N 1
ATOM 543 C CA . TYR A 1 69 ? 11.963 -3.474 -7.205 1.00 87.56 69 TYR A CA 1
ATOM 544 C C . TYR A 1 69 ? 12.975 -4.618 -7.376 1.00 87.56 69 TYR A C 1
ATOM 546 O O . TYR A 1 69 ? 13.532 -4.836 -8.451 1.00 87.56 69 TYR A O 1
ATOM 554 N N . ASP A 1 70 ? 13.129 -5.413 -6.316 1.00 88.44 70 ASP A N 1
ATOM 555 C CA . ASP A 1 70 ? 13.765 -6.729 -6.346 1.00 88.44 70 ASP A CA 1
ATOM 556 C C . ASP A 1 70 ? 12.737 -7.785 -5.926 1.00 88.44 70 ASP A C 1
ATOM 558 O O . ASP A 1 70 ? 12.201 -7.749 -4.813 1.0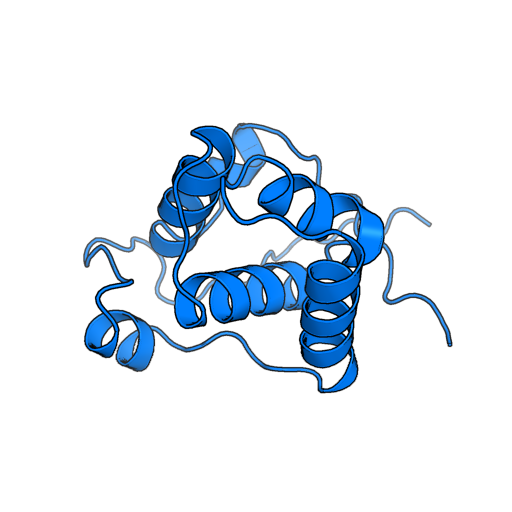0 88.44 70 ASP A O 1
ATOM 562 N N . ALA A 1 71 ? 12.442 -8.731 -6.820 1.00 85.94 71 ALA A N 1
ATOM 563 C CA . ALA A 1 71 ? 11.404 -9.734 -6.598 1.00 85.94 71 ALA A CA 1
ATOM 564 C C . ALA A 1 71 ? 11.711 -10.656 -5.406 1.00 85.94 71 ALA A C 1
ATOM 566 O O . ALA A 1 71 ? 10.807 -10.997 -4.641 1.00 85.94 71 ALA A O 1
ATOM 567 N N . ALA A 1 72 ? 12.975 -11.048 -5.225 1.00 86.94 72 ALA A N 1
ATOM 568 C CA . ALA A 1 72 ? 13.374 -11.972 -4.169 1.00 86.94 72 ALA A CA 1
ATOM 569 C C . ALA A 1 72 ? 13.335 -11.294 -2.796 1.00 86.94 72 ALA A C 1
ATOM 571 O O . ALA A 1 72 ? 12.893 -11.896 -1.814 1.00 86.94 72 ALA A O 1
ATOM 572 N N . GLU A 1 73 ? 13.782 -10.045 -2.720 1.00 86.25 73 GLU A N 1
ATOM 573 C CA . GLU A 1 73 ? 13.768 -9.269 -1.489 1.00 86.25 73 GLU A CA 1
ATOM 574 C C . GLU A 1 73 ? 12.349 -8.834 -1.116 1.00 86.25 73 GLU A C 1
ATOM 576 O O . GLU A 1 73 ? 11.931 -9.015 0.030 1.00 86.25 73 GLU A O 1
ATOM 581 N N . THR A 1 74 ? 11.557 -8.381 -2.091 1.00 86.75 74 THR A N 1
ATOM 582 C CA . THR A 1 74 ? 10.143 -8.039 -1.875 1.00 86.75 74 THR A CA 1
ATOM 583 C C . THR A 1 74 ? 9.356 -9.249 -1.377 1.00 86.75 74 THR A C 1
ATOM 585 O O . THR A 1 74 ? 8.625 -9.135 -0.392 1.00 86.75 74 THR A O 1
ATOM 588 N N . ALA A 1 75 ? 9.547 -10.429 -1.982 1.00 85.12 75 ALA A N 1
ATOM 589 C CA . ALA A 1 75 ? 8.896 -11.661 -1.535 1.00 85.12 75 ALA A CA 1
ATOM 590 C C . ALA A 1 75 ? 9.219 -11.981 -0.068 1.00 85.12 75 ALA A C 1
ATOM 592 O O . ALA A 1 75 ? 8.318 -12.286 0.715 1.00 85.12 75 ALA A O 1
ATOM 593 N N . LYS A 1 76 ? 10.490 -11.858 0.342 1.00 86.06 76 LYS A N 1
ATOM 594 C CA . LYS A 1 76 ? 10.895 -12.074 1.742 1.00 86.06 76 LYS A CA 1
ATOM 595 C C . LYS A 1 76 ? 10.256 -11.062 2.685 1.00 86.06 76 LYS A C 1
ATOM 597 O O . LYS A 1 76 ? 9.795 -11.450 3.758 1.00 86.06 76 LYS A O 1
ATOM 602 N N . GLN A 1 77 ? 10.236 -9.784 2.312 1.00 85.81 77 GLN A N 1
ATOM 603 C CA . GLN A 1 77 ? 9.664 -8.722 3.140 1.00 85.81 77 GLN A CA 1
ATOM 604 C C . GLN A 1 77 ? 8.160 -8.922 3.326 1.00 85.81 77 GLN A C 1
ATOM 606 O O . GLN A 1 77 ? 7.674 -8.923 4.459 1.00 85.81 77 GLN A O 1
ATOM 611 N N . VAL A 1 78 ? 7.435 -9.173 2.235 1.00 85.12 78 VAL A N 1
ATOM 612 C CA . VAL A 1 78 ? 5.997 -9.456 2.268 1.00 85.12 78 VAL A CA 1
ATOM 613 C C . VAL A 1 78 ? 5.717 -10.721 3.081 1.00 85.12 78 VAL A C 1
ATOM 615 O O . VAL A 1 78 ? 4.874 -10.693 3.982 1.00 85.12 78 VAL A O 1
ATOM 618 N N . TRP A 1 79 ? 6.476 -11.798 2.857 1.00 84.44 79 TRP A N 1
ATOM 619 C CA . TRP A 1 79 ? 6.362 -13.023 3.647 1.00 84.44 79 TRP A CA 1
ATOM 620 C C . TRP A 1 79 ? 6.575 -12.760 5.137 1.00 84.44 79 TRP A C 1
ATOM 622 O O . TRP A 1 79 ? 5.780 -13.211 5.960 1.00 84.44 79 TRP A O 1
ATOM 632 N N . PHE A 1 80 ? 7.606 -11.998 5.506 1.00 85.31 80 PHE A N 1
ATOM 633 C CA . PHE A 1 80 ? 7.897 -11.694 6.904 1.00 85.31 80 PHE A CA 1
ATOM 634 C C . PHE A 1 80 ? 6.766 -10.892 7.556 1.00 85.31 80 PHE A C 1
ATOM 636 O O . PHE A 1 80 ? 6.368 -11.197 8.683 1.00 85.31 80 PHE A O 1
ATOM 643 N N . ILE A 1 81 ? 6.207 -9.910 6.842 1.00 83.44 81 ILE A N 1
ATOM 644 C CA . ILE A 1 81 ? 5.081 -9.089 7.307 1.00 83.44 81 ILE A CA 1
ATOM 645 C C . ILE A 1 81 ? 3.857 -9.966 7.607 1.00 83.44 81 ILE A C 1
ATOM 647 O O . ILE A 1 81 ? 3.255 -9.861 8.683 1.00 83.44 81 ILE A O 1
ATOM 651 N N . VAL A 1 82 ? 3.524 -10.865 6.681 1.00 79.31 82 VAL A N 1
ATOM 652 C CA . VAL A 1 82 ? 2.372 -11.768 6.791 1.00 79.31 82 VAL A CA 1
ATOM 653 C C . VAL A 1 82 ? 2.599 -12.824 7.867 1.00 79.31 82 VAL A C 1
ATOM 655 O O . VAL A 1 82 ? 1.750 -13.010 8.737 1.00 79.31 82 VAL A O 1
ATOM 658 N N . ALA A 1 83 ? 3.758 -13.485 7.860 1.00 80.81 83 ALA A N 1
ATOM 659 C CA . ALA A 1 83 ? 4.092 -14.560 8.790 1.00 80.81 83 ALA A CA 1
ATOM 660 C C . ALA A 1 83 ? 4.150 -14.076 10.245 1.00 80.81 83 ALA A C 1
ATOM 662 O O . ALA A 1 83 ? 3.769 -14.803 11.163 1.00 80.81 83 ALA A O 1
ATOM 663 N N . LYS A 1 84 ? 4.603 -12.839 10.474 1.00 82.12 84 LYS A N 1
ATOM 664 C CA . LYS A 1 84 ? 4.598 -12.216 11.805 1.00 82.12 84 LYS A CA 1
ATOM 665 C C . LYS A 1 84 ? 3.237 -11.645 12.203 1.00 82.12 84 LYS A C 1
ATOM 667 O O . LYS A 1 84 ? 3.083 -11.237 13.353 1.00 82.12 84 LYS A O 1
ATOM 672 N N . GLY A 1 85 ? 2.264 -11.611 11.291 1.00 77.00 85 GLY A N 1
ATOM 673 C CA . GLY A 1 85 ? 0.939 -11.058 11.551 1.00 77.00 85 GLY A CA 1
ATOM 674 C C . GLY A 1 85 ? 0.996 -9.582 11.942 1.00 77.00 85 GLY A C 1
ATOM 675 O O . GLY A 1 85 ? 0.294 -9.165 12.870 1.00 77.00 85 GLY A O 1
ATOM 676 N N . TYR A 1 86 ? 1.864 -8.800 11.286 1.00 79.44 86 TYR A N 1
ATOM 677 C CA . TYR A 1 86 ? 1.964 -7.368 11.561 1.00 79.44 86 TYR A CA 1
ATOM 678 C C . TYR A 1 86 ? 0.602 -6.713 11.361 1.00 79.44 86 TYR A C 1
ATOM 680 O O . TYR A 1 86 ? -0.014 -6.816 10.303 1.00 79.44 86 TYR A O 1
ATOM 688 N N . LYS A 1 87 ? 0.134 -6.014 12.396 1.00 81.88 87 LYS A N 1
ATOM 689 C CA . LYS A 1 87 ? -1.089 -5.225 12.298 1.00 81.88 87 LYS A CA 1
ATOM 690 C C . LYS A 1 87 ? -0.780 -3.895 11.616 1.00 81.88 87 LYS A C 1
ATOM 692 O O . LYS A 1 87 ? 0.206 -3.255 12.002 1.00 81.88 87 LYS A O 1
ATOM 697 N N . PRO A 1 88 ? -1.631 -3.440 10.682 1.00 85.12 88 PRO A N 1
ATOM 698 C CA . PRO A 1 88 ? -1.475 -2.125 10.091 1.00 85.12 88 PRO A CA 1
ATOM 699 C C . PRO A 1 88 ? -1.479 -1.053 11.180 1.00 85.12 88 PRO A C 1
ATOM 701 O O . PRO A 1 88 ? -2.194 -1.129 12.187 1.00 85.12 88 PRO A O 1
ATOM 704 N N . ARG A 1 89 ? -0.629 -0.045 10.991 1.00 86.00 89 ARG A N 1
ATOM 705 C CA . ARG A 1 89 ? -0.514 1.086 11.911 1.00 86.00 89 ARG A CA 1
ATOM 706 C C . ARG A 1 89 ? -1.834 1.851 11.991 1.00 86.00 89 ARG A C 1
ATOM 708 O O . ARG A 1 89 ? -2.472 2.128 10.985 1.00 86.00 89 ARG A O 1
ATOM 715 N N . GLY A 1 90 ? -2.207 2.251 13.206 1.00 86.12 90 GLY A N 1
ATOM 716 C CA . GLY A 1 90 ? -3.365 3.116 13.421 1.00 86.12 90 GLY A CA 1
ATOM 717 C C . GLY A 1 90 ? -3.115 4.569 12.999 1.00 86.12 90 GLY A C 1
ATOM 718 O O . GLY A 1 90 ? -1.970 5.009 12.869 1.00 86.12 90 GLY A O 1
ATOM 719 N N . CYS A 1 91 ? -4.197 5.346 12.885 1.00 87.25 91 CYS A N 1
ATOM 720 C CA . CYS A 1 91 ? -4.179 6.729 12.392 1.00 87.25 91 CYS A CA 1
ATOM 721 C C . CYS A 1 91 ? -3.192 7.657 13.116 1.00 87.25 91 CYS A C 1
ATOM 723 O O . CYS A 1 91 ? -2.646 8.555 12.485 1.00 87.25 91 CYS A O 1
ATOM 725 N N . LYS A 1 92 ? -2.957 7.463 14.424 1.00 85.69 92 LYS A N 1
ATOM 726 C CA . LYS A 1 92 ? -1.987 8.269 15.186 1.00 85.69 92 LYS A CA 1
ATOM 727 C C . LYS A 1 92 ? -0.575 8.124 14.611 1.00 85.69 92 LYS A C 1
ATOM 729 O O . LYS A 1 92 ? 0.032 9.124 14.257 1.00 85.69 92 LYS A O 1
ATOM 734 N N . LYS A 1 93 ? -0.114 6.881 14.437 1.00 87.50 93 LYS A N 1
ATOM 735 C CA . LYS A 1 93 ? 1.196 6.597 13.843 1.00 87.50 93 LYS A CA 1
ATOM 736 C C . LYS A 1 93 ? 1.251 7.092 12.402 1.00 87.50 93 LYS A C 1
ATOM 738 O O . LYS A 1 93 ? 2.197 7.764 12.038 1.00 87.50 93 LYS A O 1
ATOM 743 N N . LEU A 1 94 ? 0.216 6.850 11.594 1.00 88.44 94 LEU A N 1
ATOM 744 C CA . LEU A 1 94 ? 0.207 7.330 10.203 1.00 88.44 94 LEU A CA 1
ATOM 745 C C . LEU A 1 94 ? 0.372 8.850 10.087 1.00 88.44 94 LEU A C 1
ATOM 747 O O . LEU A 1 94 ? 1.006 9.312 9.150 1.00 88.44 94 LEU A O 1
ATOM 751 N N . LYS A 1 95 ? -0.163 9.628 11.036 1.00 88.50 95 LYS A N 1
ATOM 752 C CA . LYS A 1 95 ? 0.079 11.077 11.098 1.00 88.50 95 LYS A CA 1
ATOM 753 C C . LYS A 1 95 ? 1.527 11.407 11.463 1.00 88.50 95 LYS A C 1
ATOM 755 O O . LYS A 1 95 ? 2.100 12.285 10.841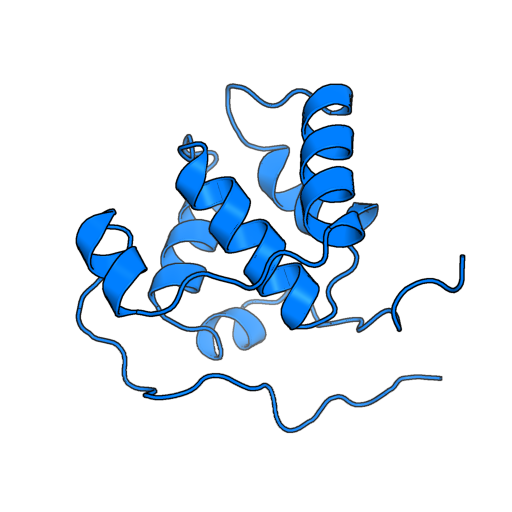 1.00 88.50 95 LYS A O 1
ATOM 760 N N . GLU A 1 96 ? 2.110 10.703 12.434 1.00 89.25 96 GLU A N 1
ATOM 761 C CA . GLU A 1 96 ? 3.517 10.880 12.840 1.00 89.25 96 GLU A CA 1
ATOM 762 C C . GLU A 1 96 ? 4.493 10.577 11.688 1.00 89.25 96 GLU A C 1
ATOM 764 O O . GLU A 1 96 ? 5.499 11.260 11.542 1.00 89.25 96 GLU A O 1
ATOM 769 N N . PHE A 1 97 ? 4.161 9.601 10.839 1.00 85.94 97 PHE A N 1
ATOM 770 C CA . PHE A 1 97 ? 4.935 9.232 9.650 1.00 85.94 97 PHE A CA 1
ATOM 771 C C . PHE A 1 97 ? 4.550 10.020 8.381 1.00 85.94 97 PHE A C 1
ATOM 773 O O . PHE A 1 97 ? 4.987 9.657 7.297 1.00 85.94 97 PHE A O 1
ATOM 780 N N . ASN A 1 98 ? 3.704 11.056 8.472 1.00 87.50 98 ASN A N 1
ATOM 781 C CA . ASN A 1 98 ? 3.193 11.827 7.322 1.00 87.50 98 ASN A CA 1
ATOM 782 C C . ASN A 1 98 ? 2.469 11.005 6.228 1.00 87.50 98 ASN A C 1
ATOM 784 O O . ASN A 1 98 ? 2.216 11.505 5.140 1.00 87.50 98 ASN A O 1
ATOM 788 N N . MET A 1 99 ? 2.035 9.782 6.539 1.00 87.44 99 MET A N 1
ATOM 789 C CA . MET A 1 99 ? 1.274 8.900 5.640 1.00 87.44 99 MET A CA 1
ATOM 790 C C . MET A 1 99 ? -0.248 9.149 5.686 1.00 87.44 99 MET A C 1
ATOM 792 O O . MET A 1 99 ? -1.033 8.452 5.043 1.00 87.44 99 MET A O 1
ATOM 796 N N . CYS A 1 100 ? -0.715 10.087 6.516 1.00 87.62 100 CYS A N 1
ATOM 797 C CA . CYS A 1 100 ? -2.137 10.370 6.700 1.00 87.62 100 CYS A CA 1
ATOM 798 C C . CYS A 1 100 ? -2.530 11.696 6.029 1.00 87.62 100 CYS A C 1
ATOM 800 O O . CYS A 1 100 ? -2.116 12.746 6.517 1.00 87.62 100 CYS A O 1
ATOM 802 N N . PRO A 1 101 ? -3.423 11.696 5.018 1.00 83.69 101 PRO A N 1
ATOM 803 C CA . PRO A 1 101 ? -3.855 12.921 4.332 1.00 83.69 101 PRO A CA 1
ATOM 804 C C . PRO A 1 101 ? -4.823 13.793 5.161 1.00 83.69 101 PRO A C 1
ATOM 806 O O . PRO A 1 101 ? -5.371 14.774 4.666 1.00 83.69 101 PRO A O 1
ATOM 809 N N . GLY A 1 102 ? -5.093 13.437 6.422 1.00 78.56 102 GLY A N 1
ATOM 810 C CA . GLY A 1 102 ? -5.894 14.228 7.367 1.00 78.56 102 GLY A CA 1
ATOM 811 C C . GLY A 1 102 ? -7.413 14.196 7.148 1.00 78.56 102 GLY A C 1
ATOM 812 O O . GLY A 1 102 ? -8.161 14.233 8.125 1.00 78.56 102 GLY A O 1
ATOM 813 N N . GLN A 1 103 ? -7.881 14.054 5.908 1.00 71.31 103 GLN A N 1
ATOM 814 C CA . GLN A 1 103 ? -9.302 14.025 5.545 1.00 71.31 103 GLN A CA 1
ATOM 815 C C . GLN A 1 103 ? -9.779 12.579 5.345 1.00 71.31 103 GLN A C 1
ATOM 817 O O . GLN A 1 103 ? -9.872 12.095 4.223 1.00 71.31 103 GLN A O 1
ATOM 822 N N . CYS A 1 104 ? -10.043 11.854 6.440 1.00 77.19 104 CYS A N 1
ATOM 823 C CA . CYS A 1 104 ? -10.559 10.481 6.377 1.00 77.19 104 CYS A CA 1
ATOM 824 C C . CYS A 1 104 ? -12.034 10.423 6.810 1.00 77.19 104 CYS A C 1
ATOM 826 O O . CYS A 1 104 ? -12.317 10.662 7.987 1.00 77.19 104 CYS A O 1
ATOM 828 N N . PRO A 1 105 ? -12.975 10.070 5.911 1.00 67.56 105 PRO A N 1
ATOM 829 C CA . PRO A 1 105 ? -14.401 10.028 6.237 1.00 67.56 105 PRO A CA 1
ATOM 830 C C . PRO A 1 105 ? -14.788 8.848 7.147 1.00 67.56 105 PRO A C 1
ATOM 832 O O . PRO A 1 105 ? -15.867 8.861 7.735 1.00 67.56 105 PRO A O 1
ATOM 835 N N . ARG A 1 106 ? -13.922 7.833 7.312 1.00 62.56 106 ARG A N 1
ATOM 836 C CA . ARG A 1 106 ? -14.162 6.681 8.204 1.00 62.56 106 ARG A CA 1
ATOM 837 C C . ARG A 1 106 ? -13.259 6.698 9.433 1.00 62.56 106 ARG A C 1
ATOM 839 O O . ARG A 1 106 ? -12.048 6.862 9.328 1.00 62.56 106 ARG A O 1
ATOM 846 N N . LYS A 1 107 ? -13.862 6.464 10.605 1.00 55.06 107 LYS A N 1
ATOM 847 C CA . LYS A 1 107 ? -13.163 6.312 11.898 1.00 55.06 107 LYS A CA 1
ATOM 848 C C . LYS A 1 107 ? -12.642 4.885 12.137 1.00 55.06 107 LYS A C 1
ATOM 850 O O . LYS A 1 107 ? -11.719 4.707 12.924 1.00 55.06 107 LYS A O 1
ATOM 855 N N . SER A 1 108 ? -13.201 3.892 11.445 1.00 54.75 108 SER A N 1
ATOM 856 C CA . SER A 1 108 ? -12.795 2.483 11.482 1.00 54.75 108 SER A CA 1
ATOM 857 C C . SER A 1 108 ? -13.043 1.847 10.115 1.00 54.75 108 SER A C 1
ATOM 859 O O . SER A 1 108 ? -14.135 1.994 9.565 1.00 54.75 108 SER A O 1
ATOM 861 N N . PHE A 1 109 ? -12.040 1.165 9.561 1.00 54.81 109 PHE A N 1
ATOM 862 C CA . PHE A 1 109 ? -12.192 0.373 8.343 1.00 54.81 109 PHE A CA 1
ATOM 863 C C . PHE A 1 109 ? -12.228 -1.109 8.712 1.00 54.81 109 PHE A C 1
ATOM 865 O O . PHE A 1 109 ? -11.319 -1.613 9.370 1.00 54.81 109 PHE A O 1
ATOM 872 N N . ARG A 1 110 ? -13.314 -1.774 8.330 1.00 54.91 110 ARG A N 1
ATOM 873 C CA . ARG A 1 110 ? -13.451 -3.227 8.284 1.00 54.91 110 ARG A CA 1
ATOM 874 C C . ARG A 1 110 ? -14.360 -3.496 7.094 1.00 54.91 11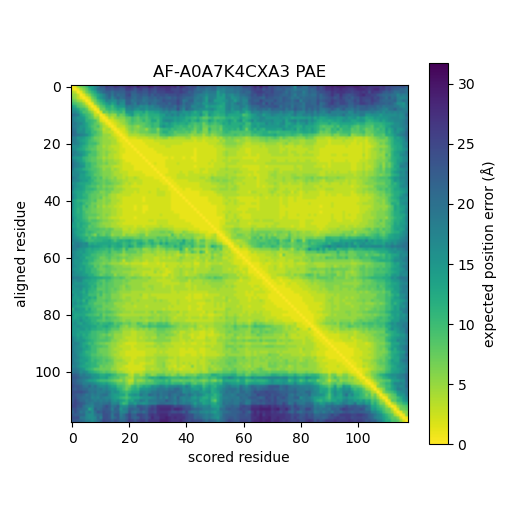0 ARG A C 1
ATOM 876 O O . ARG A 1 110 ? -15.455 -2.936 7.060 1.00 54.91 110 ARG A O 1
ATOM 883 N N . ILE A 1 111 ? -13.915 -4.270 6.107 1.00 53.19 111 ILE A N 1
ATOM 884 C CA . ILE A 1 111 ? -14.798 -4.682 5.009 1.00 53.19 111 ILE A CA 1
ATOM 885 C C . ILE A 1 111 ? -15.821 -5.666 5.591 1.00 53.19 111 ILE A C 1
ATOM 887 O O . ILE A 1 111 ? -15.562 -6.859 5.752 1.00 53.19 111 ILE A O 1
ATOM 891 N N . GLU A 1 112 ? -16.977 -5.140 5.988 1.00 43.78 112 GLU A N 1
ATOM 892 C CA . GLU A 1 112 ? -18.151 -5.902 6.411 1.00 43.78 112 GLU A CA 1
ATOM 893 C C . GLU A 1 112 ? -18.891 -6.382 5.158 1.00 43.78 112 GLU A C 1
ATOM 895 O O . GLU A 1 112 ? -19.866 -5.763 4.764 1.00 43.78 112 GLU A O 1
ATOM 900 N N . ASN A 1 113 ? -18.341 -7.385 4.462 1.00 42.22 113 ASN A N 1
ATOM 901 C CA . ASN A 1 113 ? -19.002 -8.277 3.488 1.00 42.22 113 ASN A CA 1
ATOM 902 C C . ASN A 1 113 ? -17.921 -9.059 2.730 1.00 42.22 113 ASN A C 1
ATOM 904 O O . ASN A 1 113 ? -17.632 -8.807 1.564 1.00 42.22 113 ASN A O 1
ATOM 908 N N . LYS A 1 114 ? -17.269 -10.000 3.421 1.00 43.50 114 LYS A N 1
ATOM 909 C CA . LYS A 1 114 ? -16.402 -10.982 2.763 1.00 43.50 114 LYS A CA 1
ATOM 910 C C . LYS A 1 114 ? -17.300 -12.089 2.215 1.00 43.50 114 LYS A C 1
ATOM 912 O O . LYS A 1 114 ? -17.649 -13.001 2.963 1.00 43.50 114 LYS A O 1
ATOM 917 N N . GLU A 1 115 ? -17.703 -12.013 0.949 1.00 35.25 115 GLU A N 1
ATOM 918 C CA . GLU A 1 115 ? -18.220 -13.206 0.275 1.00 35.25 115 GLU A CA 1
ATOM 919 C C . GLU A 1 115 ? -17.062 -14.197 0.135 1.00 35.25 115 GLU A C 1
ATOM 921 O O . GLU A 1 115 ? -16.132 -14.022 -0.650 1.00 35.25 115 GLU A O 1
ATOM 926 N N . VAL A 1 116 ? -17.081 -15.217 0.993 1.00 35.62 116 VAL A N 1
ATOM 927 C CA . VAL A 1 116 ? -16.157 -16.347 0.943 1.00 35.62 116 VAL A CA 1
ATOM 928 C C . VAL A 1 116 ? -16.571 -17.198 -0.251 1.00 35.62 116 VAL A C 1
ATOM 930 O O . VAL A 1 116 ? -17.452 -18.050 -0.128 1.00 35.62 116 VAL A O 1
ATOM 933 N N . VAL A 1 117 ? -15.971 -16.950 -1.414 1.00 36.72 117 VAL A N 1
ATOM 934 C CA . VAL A 1 117 ? -16.118 -17.850 -2.561 1.00 36.72 117 VAL A CA 1
ATOM 935 C C . VAL A 1 117 ? -15.366 -19.136 -2.210 1.00 36.72 117 VAL A C 1
ATOM 937 O O . VAL A 1 117 ? -14.154 -19.115 -1.999 1.00 36.72 117 VAL A O 1
ATOM 940 N N . ARG A 1 118 ? -16.131 -20.213 -2.007 1.00 31.61 118 ARG A N 1
ATOM 941 C CA . ARG A 1 118 ? -15.641 -21.551 -1.648 1.00 31.61 118 ARG A CA 1
ATOM 942 C C . ARG A 1 118 ? -14.993 -22.256 -2.828 1.00 31.61 118 ARG A C 1
ATOM 944 O O . ARG A 1 118 ? -15.486 -22.054 -3.958 1.00 31.61 118 ARG A O 1
#

Sequence (118 aa):
FPAAPRVAVADDIATYFMFPPCVAVLMGCCDRGEHLEHDERVYLASFMAAEGWDPEEVIMRRFEHMPDYDAAETAKQVWFIVAKGYKPRGCKKLKEFNMCPGQCPRKSFRIENKEVVR

pLDDT: mean 74.6, std 16.92, range [31.55, 90.81]

Mean predicted aligned error: 8.78 Å

Nearest PDB structures (foldseek):
  7tl4-assembly1_A  TM=6.987E-01  e=2.551E-01  Saccharomyces cerevisiae
  3lgb-assembly1_A  TM=7.063E-01  e=4.642E-01  Saccharomyces cerevisiae
  6du0-assembly1_A  TM=6.738E-01  e=6.435E-01  Saccharomyces cerevisiae
  8foh-assembly1_B  TM=7.048E-01  e=1.109E+00  Saccharomyces cerevisiae